Protein AF-A0A6S6SZM9-F1 (afdb_monomer)

Solvent-accessible surface area (backbone atoms only — not comparable to full-atom values): 8665 Å² total; per-residue (Å²): 131,86,77,85,75,59,86,50,61,79,78,36,69,66,61,44,48,53,53,51,51,52,52,50,52,48,52,51,49,53,53,49,55,51,50,54,46,36,71,72,32,39,88,46,74,65,43,34,49,33,46,45,65,21,31,84,91,75,73,40,69,48,56,51,69,68,58,52,52,50,52,52,49,55,51,51,51,54,50,52,53,57,49,51,55,52,48,57,53,39,60,70,67,67,51,87,58,50,64,60,53,50,53,55,43,51,50,24,53,52,46,29,56,53,31,56,62,44,40,77,83,42,96,37,58,70,56,29,54,48,26,53,52,50,35,51,52,52,50,53,50,52,52,51,53,48,52,47,46,65,74,71,57,90,123

Organism: NCBI:txid352960

Mean predicted aligned error: 6.5 Å

Structure (mmCIF, N/CA/C/O backbone):
data_AF-A0A6S6SZM9-F1
#
_entry.id   AF-A0A6S6SZM9-F1
#
loop_
_atom_site.group_PDB
_atom_site.id
_atom_site.type_symbol
_atom_site.label_atom_id
_atom_site.label_alt_id
_atom_site.label_comp_id
_atom_site.label_asym_id
_atom_site.label_entity_id
_atom_site.label_seq_id
_atom_site.pdbx_PDB_ins_code
_atom_site.Cartn_x
_atom_site.Cartn_y
_atom_site.Cartn_z
_atom_site.occupancy
_atom_site.B_iso_or_equiv
_atom_site.auth_seq_id
_atom_site.auth_comp_id
_atom_site.auth_asym_id
_atom_site.auth_atom_id
_atom_site.pdbx_PDB_model_num
ATOM 1 N N . MET A 1 1 ? -29.508 16.285 16.959 1.00 42.44 1 MET A N 1
ATOM 2 C CA . MET A 1 1 ? -28.736 15.111 16.493 1.00 42.44 1 MET A CA 1
ATOM 3 C C . MET A 1 1 ? -27.772 14.699 17.599 1.00 42.44 1 MET A C 1
ATOM 5 O O . MET A 1 1 ? -26.841 15.442 17.880 1.00 42.44 1 MET A O 1
ATOM 9 N N . LYS A 1 2 ? -28.025 13.582 18.299 1.00 42.50 2 LYS A N 1
ATOM 10 C CA . LYS A 1 2 ? -27.055 13.021 19.256 1.00 42.50 2 LYS A CA 1
ATOM 11 C C . LYS A 1 2 ? -25.887 12.488 18.431 1.00 42.50 2 LYS A C 1
ATOM 13 O O . LYS A 1 2 ? -25.995 11.422 17.836 1.00 42.50 2 LYS A O 1
ATOM 18 N N . PHE A 1 3 ? -24.809 13.261 18.334 1.00 46.84 3 PHE A N 1
ATOM 19 C CA . PHE A 1 3 ? -23.561 12.754 17.789 1.00 46.84 3 PHE A CA 1
ATOM 20 C C . PHE A 1 3 ? -23.162 11.533 18.620 1.00 46.84 3 PHE A C 1
ATOM 22 O O . PHE A 1 3 ? -22.982 11.626 19.834 1.00 46.84 3 PHE A O 1
ATOM 29 N N . PHE A 1 4 ? -23.085 10.381 17.959 1.00 48.12 4 PHE A N 1
ATOM 30 C CA . PHE A 1 4 ? -22.608 9.112 18.497 1.00 48.12 4 PHE A CA 1
ATOM 31 C C . PHE A 1 4 ? -21.099 9.191 18.785 1.00 48.12 4 PHE A C 1
ATOM 33 O O . PHE A 1 4 ? -20.301 8.450 18.220 1.00 48.12 4 PHE A O 1
ATOM 40 N N . ILE A 1 5 ? -20.679 10.105 19.659 1.00 55.88 5 ILE A N 1
ATOM 41 C CA . ILE A 1 5 ? -19.300 10.186 20.143 1.00 55.88 5 ILE A CA 1
ATOM 42 C C . ILE A 1 5 ? -19.201 9.242 21.343 1.00 55.88 5 ILE A C 1
ATOM 44 O O . ILE A 1 5 ? -18.974 9.646 22.480 1.00 55.88 5 ILE A O 1
ATOM 48 N N . SER A 1 6 ? -19.407 7.945 21.110 1.00 57.41 6 SER A N 1
ATOM 49 C CA . SER A 1 6 ? -18.782 6.966 21.990 1.00 57.41 6 SER A CA 1
ATOM 50 C C . SER A 1 6 ? -17.301 6.984 21.638 1.00 57.41 6 SER A C 1
ATOM 52 O O . SER A 1 6 ? -16.917 6.613 20.533 1.00 57.41 6 SER A O 1
ATOM 54 N N . ASN A 1 7 ? -16.463 7.449 22.564 1.00 63.81 7 ASN A N 1
ATOM 55 C CA . ASN A 1 7 ? -15.019 7.578 22.339 1.00 63.81 7 ASN A CA 1
ATOM 56 C C . ASN A 1 7 ? -14.350 6.232 21.970 1.00 63.81 7 ASN A C 1
ATOM 58 O O . ASN A 1 7 ? -13.261 6.212 21.400 1.00 63.81 7 ASN A O 1
ATOM 62 N N . ASP A 1 8 ? -15.023 5.118 22.285 1.00 73.50 8 ASP A N 1
ATOM 63 C CA . ASP A 1 8 ? -14.649 3.762 21.900 1.00 73.50 8 ASP A CA 1
ATOM 64 C C . ASP A 1 8 ? -15.472 3.285 20.692 1.00 73.50 8 ASP A C 1
ATOM 66 O O . ASP A 1 8 ? -16.689 3.097 20.780 1.00 73.50 8 ASP A O 1
ATOM 70 N N . ILE A 1 9 ? -14.779 3.057 19.574 1.00 79.19 9 ILE A N 1
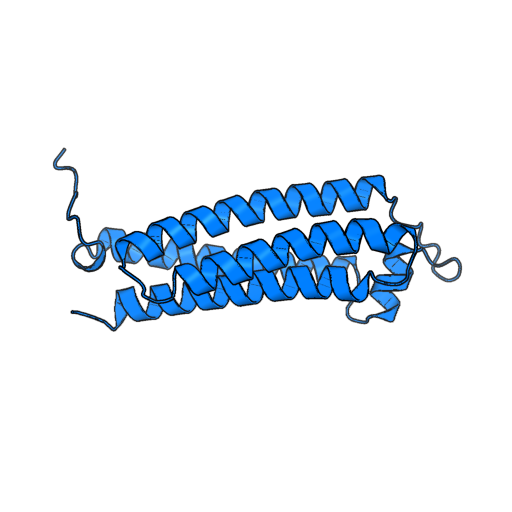ATOM 71 C CA . ILE A 1 9 ? -15.338 2.565 18.307 1.00 79.19 9 ILE A CA 1
ATOM 72 C C . ILE A 1 9 ? -16.011 1.196 18.492 1.00 79.19 9 ILE A C 1
ATOM 74 O O . ILE A 1 9 ? -16.973 0.870 17.802 1.00 79.19 9 ILE A O 1
ATOM 78 N N . ARG A 1 10 ? -15.544 0.399 19.459 1.00 78.31 10 ARG A N 1
ATOM 79 C CA . ARG A 1 10 ? -16.001 -0.981 19.676 1.00 78.31 10 ARG A CA 1
ATOM 80 C C . ARG A 1 10 ? -17.409 -1.079 20.257 1.00 78.31 10 ARG A C 1
ATOM 82 O O . ARG A 1 10 ? -17.997 -2.151 20.212 1.00 78.31 10 ARG A O 1
ATOM 89 N N . LYS A 1 11 ? -17.939 0.014 20.817 1.00 82.31 11 LYS A N 1
ATOM 90 C CA . LYS A 1 11 ? -19.266 0.046 21.455 1.00 82.31 11 LYS A CA 1
ATOM 91 C C . LYS A 1 11 ? -20.401 0.384 20.488 1.00 82.31 11 LYS A C 1
ATOM 93 O O . LYS A 1 11 ? -21.560 0.241 20.857 1.00 82.31 11 LYS A O 1
ATOM 98 N N . ASN A 1 12 ? -20.080 0.867 19.289 1.00 86.25 12 ASN A N 1
ATOM 99 C CA . ASN A 1 12 ? -21.064 1.272 18.296 1.00 86.25 12 ASN A CA 1
ATOM 100 C C . ASN A 1 12 ? -21.029 0.303 17.110 1.00 86.25 12 ASN A C 1
ATOM 102 O O . ASN A 1 12 ? -20.169 0.419 16.237 1.00 86.25 12 ASN A O 1
ATOM 106 N N . ASP A 1 13 ? -21.991 -0.620 17.062 1.00 85.62 13 ASP A N 1
ATOM 107 C CA . ASP A 1 13 ? -22.082 -1.636 16.007 1.00 85.62 13 ASP A CA 1
ATOM 108 C C . ASP A 1 13 ? -22.244 -1.034 14.603 1.00 85.62 13 ASP A C 1
ATOM 110 O O . ASP A 1 13 ? -21.734 -1.587 13.626 1.00 85.62 13 ASP A O 1
ATOM 114 N N . THR A 1 14 ? -22.877 0.139 14.488 1.00 88.00 14 THR A N 1
ATOM 115 C CA . THR A 1 14 ? -23.001 0.839 13.198 1.00 88.00 14 THR A CA 1
ATOM 116 C C . THR A 1 14 ? -21.632 1.318 12.725 1.00 88.00 14 THR A C 1
ATOM 118 O O . THR A 1 14 ? -21.217 1.010 11.610 1.00 88.00 14 THR A O 1
ATOM 121 N N . LEU A 1 15 ? -20.880 2.006 13.591 1.00 86.88 15 LEU A N 1
ATOM 122 C CA . LEU A 1 15 ? -19.534 2.489 13.266 1.00 86.88 15 LEU A CA 1
ATOM 123 C C . LEU A 1 15 ? -18.571 1.326 12.983 1.00 86.88 15 LEU A C 1
ATOM 125 O O . LEU A 1 15 ? -17.766 1.389 12.056 1.00 86.88 15 LEU A O 1
ATOM 129 N N . LYS A 1 16 ? -18.695 0.241 13.749 1.00 88.69 16 LYS A N 1
ATOM 130 C CA . LYS A 1 16 ? -17.950 -1.003 13.562 1.00 88.69 16 LYS A CA 1
ATOM 131 C C . LYS A 1 16 ? -18.184 -1.611 12.174 1.00 88.69 16 LYS A C 1
ATOM 133 O O . LYS A 1 16 ? -17.226 -1.997 11.501 1.00 88.69 16 LYS A O 1
ATOM 138 N N . THR A 1 17 ? -19.440 -1.661 11.737 1.00 89.94 17 THR A N 1
ATOM 139 C CA . THR A 1 17 ? -19.833 -2.173 10.417 1.00 89.94 17 THR A CA 1
ATOM 140 C C . THR A 1 17 ? -19.308 -1.277 9.300 1.00 89.94 17 THR A C 1
ATOM 142 O O . THR A 1 17 ? -18.696 -1.779 8.363 1.00 89.94 17 THR A O 1
ATOM 145 N N . VAL A 1 18 ? -19.448 0.047 9.436 1.00 92.38 18 VAL A N 1
ATOM 146 C CA . VAL A 1 18 ? -18.927 1.017 8.457 1.00 92.38 18 VAL A CA 1
ATOM 147 C C . VAL A 1 18 ? -17.412 0.886 8.297 1.00 92.38 18 VAL A C 1
ATOM 149 O O . VAL A 1 18 ? -16.923 0.812 7.174 1.00 92.38 18 VAL A O 1
ATOM 152 N N . ILE A 1 19 ? -16.663 0.790 9.401 1.00 92.44 19 ILE A N 1
ATOM 153 C CA . ILE A 1 19 ? -15.205 0.599 9.355 1.00 92.44 19 ILE A CA 1
ATOM 154 C C . ILE A 1 19 ? -14.848 -0.749 8.726 1.00 92.44 19 ILE A C 1
ATOM 156 O O . ILE A 1 19 ? -13.902 -0.827 7.951 1.00 92.44 19 ILE A O 1
ATOM 160 N N . THR A 1 20 ? -15.602 -1.808 9.026 1.00 92.81 20 THR A N 1
ATOM 161 C CA . THR A 1 20 ? -15.361 -3.133 8.438 1.00 92.81 20 THR A CA 1
ATOM 162 C C . THR A 1 20 ? -15.563 -3.120 6.927 1.00 92.81 20 THR A C 1
ATOM 164 O O . THR A 1 20 ? -14.698 -3.596 6.196 1.00 92.81 20 THR A O 1
ATOM 167 N N . LEU A 1 21 ? -16.658 -2.519 6.457 1.00 95.06 21 LEU A N 1
ATOM 168 C CA . LEU A 1 21 ? -16.935 -2.372 5.032 1.00 95.06 21 LEU A CA 1
ATOM 169 C C . LEU A 1 21 ? -15.868 -1.516 4.343 1.00 95.06 21 LEU A C 1
ATOM 171 O O . LEU A 1 21 ? -15.354 -1.903 3.300 1.00 95.06 21 LEU A O 1
ATOM 175 N N . PHE A 1 22 ? -15.486 -0.393 4.955 1.00 94.94 22 PHE A N 1
ATOM 176 C CA . PHE A 1 22 ? -14.410 0.460 4.454 1.00 94.94 22 PHE A CA 1
ATOM 177 C C . PHE A 1 22 ? -13.097 -0.317 4.285 1.00 94.94 22 PHE A C 1
ATOM 179 O O . PHE A 1 22 ? -12.480 -0.257 3.226 1.00 94.94 22 PHE A O 1
ATOM 186 N N . LEU A 1 23 ? -12.692 -1.087 5.299 1.00 95.25 23 LEU A N 1
ATOM 187 C CA . LEU A 1 23 ? -11.470 -1.889 5.250 1.00 95.25 23 LEU A CA 1
ATOM 188 C C . LEU A 1 23 ? -11.546 -2.999 4.197 1.00 95.25 23 LEU A C 1
ATOM 190 O O . LEU A 1 23 ? -10.550 -3.262 3.530 1.00 95.25 23 LEU A O 1
ATOM 194 N N . PHE A 1 24 ? -12.716 -3.612 4.010 1.00 95.62 24 PHE A N 1
ATOM 195 C CA . PHE A 1 24 ? -12.933 -4.592 2.948 1.00 95.62 24 PHE A CA 1
ATOM 196 C C . PHE A 1 24 ? -12.780 -3.965 1.555 1.00 95.62 24 PHE A C 1
ATOM 198 O O . PHE A 1 24 ? -12.031 -4.487 0.731 1.00 95.62 24 PHE A O 1
ATOM 205 N N . CYS A 1 25 ? -13.409 -2.809 1.315 1.00 95.75 25 CYS A N 1
ATOM 206 C CA . CYS A 1 25 ? -13.237 -2.058 0.070 1.00 95.75 25 CYS A CA 1
ATOM 207 C C . CYS A 1 25 ? -11.769 -1.687 -0.171 1.00 95.75 25 CYS A C 1
ATOM 209 O O . CYS A 1 25 ? -11.305 -1.722 -1.305 1.00 95.75 25 CYS A O 1
ATOM 211 N N . LEU A 1 26 ? -11.030 -1.364 0.891 1.00 94.19 26 LEU A N 1
ATOM 212 C CA . LEU A 1 26 ? -9.621 -1.000 0.801 1.00 94.19 26 LEU A CA 1
ATOM 213 C C . LEU A 1 26 ? -8.729 -2.188 0.421 1.00 94.19 26 LEU A C 1
ATOM 215 O O . LEU A 1 26 ? -7.847 -2.042 -0.417 1.00 94.19 26 LEU A O 1
ATOM 219 N N . VAL A 1 27 ? -8.985 -3.374 0.983 1.00 95.19 27 VAL A N 1
ATOM 220 C CA . VAL A 1 27 ? -8.302 -4.614 0.572 1.00 95.19 27 VAL A CA 1
ATOM 221 C C . VAL A 1 27 ? -8.606 -4.935 -0.887 1.00 95.19 27 VAL A C 1
ATOM 223 O O . VAL A 1 27 ? -7.695 -5.266 -1.640 1.00 95.19 27 VAL A O 1
ATOM 226 N N . PHE A 1 28 ? -9.869 -4.802 -1.298 1.00 95.12 28 PHE A N 1
ATOM 227 C CA . PHE A 1 28 ? -10.267 -5.037 -2.683 1.00 95.12 28 PHE A CA 1
ATOM 228 C C . PHE A 1 28 ? -9.589 -4.054 -3.645 1.00 95.12 28 PHE A C 1
ATOM 230 O O . PHE A 1 2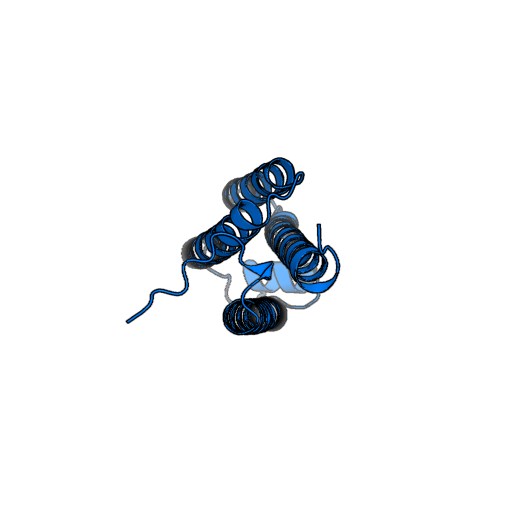8 ? -9.068 -4.470 -4.675 1.00 95.12 28 PHE A O 1
ATOM 237 N N . TYR A 1 29 ? -9.518 -2.773 -3.275 1.00 93.00 29 TYR A N 1
ATOM 238 C CA . TYR A 1 29 ? -8.796 -1.752 -4.031 1.00 93.00 29 TYR A CA 1
ATOM 239 C C . TYR A 1 29 ? -7.308 -2.091 -4.185 1.00 93.00 29 TYR A C 1
ATOM 241 O O . TYR A 1 29 ? -6.807 -2.074 -5.302 1.00 93.00 29 TYR A O 1
ATOM 249 N N . ILE A 1 30 ? -6.617 -2.456 -3.097 1.00 91.69 30 ILE A N 1
ATOM 250 C CA . ILE A 1 30 ? -5.196 -2.844 -3.152 1.00 91.69 30 ILE A CA 1
ATOM 251 C C . ILE A 1 30 ? -5.002 -4.081 -4.038 1.00 91.69 30 ILE A C 1
ATOM 253 O O . ILE A 1 30 ? -4.057 -4.135 -4.819 1.00 91.69 30 ILE A O 1
ATOM 257 N N . GLY A 1 31 ? -5.901 -5.065 -3.942 1.00 91.50 31 GLY A N 1
ATOM 258 C CA . GLY A 1 31 ? -5.858 -6.263 -4.779 1.00 91.50 31 GLY A CA 1
ATOM 259 C C . GLY A 1 31 ? -6.025 -5.952 -6.268 1.00 91.50 31 GLY A C 1
ATOM 260 O O . GLY A 1 31 ? -5.263 -6.464 -7.084 1.00 91.50 31 GLY A O 1
ATOM 261 N N . LEU A 1 32 ? -6.977 -5.083 -6.619 1.00 92.38 32 LEU A N 1
ATOM 262 C CA . LEU A 1 32 ? -7.181 -4.640 -7.999 1.00 92.38 32 LEU A CA 1
ATOM 263 C C . LEU A 1 32 ? -6.015 -3.798 -8.523 1.00 92.38 32 LEU A C 1
ATOM 265 O O . LEU A 1 32 ? -5.572 -4.029 -9.641 1.00 92.38 32 LEU A O 1
ATOM 269 N N . ASP A 1 33 ? -5.499 -2.858 -7.728 1.00 89.06 33 ASP A N 1
ATOM 270 C CA . ASP A 1 33 ? -4.338 -2.041 -8.105 1.00 89.06 33 ASP A CA 1
ATOM 271 C C . ASP A 1 33 ? -3.114 -2.924 -8.385 1.00 89.06 33 ASP A C 1
ATOM 273 O O . ASP A 1 33 ? -2.402 -2.726 -9.367 1.00 89.06 33 ASP A O 1
ATOM 277 N N . PHE A 1 34 ? -2.904 -3.954 -7.561 1.00 87.06 34 PHE A N 1
ATOM 278 C CA . PHE A 1 34 ? -1.837 -4.925 -7.775 1.00 87.06 34 PHE A CA 1
ATOM 279 C C . PHE A 1 34 ? -2.049 -5.758 -9.045 1.00 87.06 34 PHE A C 1
ATOM 281 O O . PHE A 1 34 ? -1.115 -5.926 -9.824 1.00 87.06 34 PHE A O 1
ATOM 288 N N . TYR A 1 35 ? -3.272 -6.239 -9.283 1.00 88.62 35 TYR A N 1
ATOM 289 C CA . TYR A 1 35 ? -3.609 -7.000 -10.487 1.00 88.62 35 TYR A CA 1
ATOM 290 C C . TYR A 1 35 ? -3.393 -6.187 -11.769 1.00 88.62 35 TYR A C 1
ATOM 292 O O . TYR A 1 35 ? -2.706 -6.654 -12.671 1.00 88.62 35 TYR A O 1
ATOM 300 N N . LEU A 1 36 ? -3.896 -4.949 -11.819 1.00 87.19 36 LEU A N 1
ATOM 301 C CA . LEU A 1 36 ? -3.735 -4.064 -12.977 1.00 87.19 36 LEU A CA 1
ATOM 302 C C . LEU A 1 36 ? -2.262 -3.757 -13.265 1.00 87.19 36 LEU A C 1
ATOM 304 O O . LEU A 1 36 ? -1.864 -3.650 -14.420 1.00 87.19 36 LEU A O 1
ATOM 308 N N . LYS A 1 37 ? -1.429 -3.641 -12.225 1.00 82.50 37 LYS A N 1
ATOM 309 C CA . LYS A 1 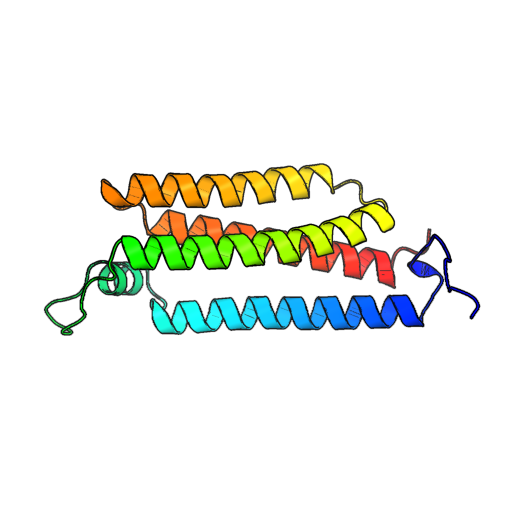37 ? 0.017 -3.459 -12.398 1.00 82.50 37 LYS A CA 1
ATOM 310 C C . LYS A 1 37 ? 0.705 -4.697 -12.942 1.00 82.50 37 LYS A C 1
ATOM 312 O O . LYS A 1 37 ? 1.587 -4.549 -13.774 1.00 82.50 37 LYS A O 1
ATOM 317 N N . LEU A 1 38 ? 0.324 -5.887 -12.487 1.00 83.25 38 LEU A N 1
ATOM 318 C CA . LEU A 1 38 ? 0.847 -7.131 -13.055 1.00 83.25 38 LEU A CA 1
ATOM 319 C C . LEU A 1 38 ? 0.430 -7.298 -14.516 1.00 83.25 38 LEU A C 1
ATOM 321 O O . LEU A 1 38 ? 1.217 -7.765 -15.324 1.00 83.25 38 LEU A O 1
ATOM 325 N N . GLU A 1 39 ? -0.784 -6.881 -14.867 1.00 84.12 39 GLU A N 1
ATOM 326 C CA . GLU A 1 39 ? -1.241 -6.892 -16.255 1.00 84.12 39 GLU A CA 1
ATOM 327 C C . GLU A 1 39 ? -0.481 -5.869 -17.116 1.00 84.12 39 GLU A C 1
ATOM 329 O O . GLU A 1 39 ? -0.147 -6.162 -18.258 1.00 84.12 39 GLU A O 1
ATOM 334 N N . TYR A 1 40 ? -0.157 -4.695 -16.563 1.00 80.38 40 TYR A N 1
ATOM 335 C CA . TYR A 1 40 ? 0.573 -3.645 -17.279 1.00 80.38 40 TYR A CA 1
ATOM 336 C C . TYR A 1 40 ? 2.073 -3.932 -17.427 1.00 80.38 40 TYR A C 1
ATOM 338 O O . TYR A 1 40 ? 2.644 -3.668 -18.478 1.00 80.38 40 TYR A O 1
ATOM 346 N N . PHE A 1 41 ? 2.722 -4.429 -16.372 1.00 77.69 41 PHE A N 1
ATOM 347 C CA . PHE A 1 41 ? 4.173 -4.636 -16.327 1.00 77.69 41 PHE A CA 1
ATOM 348 C C . PHE A 1 41 ? 4.609 -6.079 -16.605 1.00 77.69 41 PHE A C 1
ATOM 350 O O . PHE A 1 41 ? 5.797 -6.324 -16.781 1.00 77.69 41 PHE A O 1
ATOM 357 N N . GLY A 1 42 ? 3.679 -7.031 -16.613 1.00 78.38 42 GLY A N 1
ATOM 358 C CA . GLY A 1 42 ? 3.974 -8.455 -16.708 1.00 78.38 42 GLY A CA 1
ATOM 359 C C . GLY A 1 42 ? 4.159 -9.144 -15.353 1.00 78.38 42 GLY A C 1
ATOM 360 O O . GLY A 1 42 ? 4.279 -8.523 -14.291 1.00 78.38 42 GLY A O 1
ATOM 361 N N . PHE A 1 43 ? 4.151 -10.475 -15.395 1.00 77.62 43 PHE A N 1
ATOM 362 C CA . PHE A 1 43 ? 4.261 -11.342 -14.218 1.00 77.62 43 PHE A CA 1
ATOM 363 C C . PHE A 1 43 ? 5.708 -11.733 -13.909 1.00 77.62 43 PHE A C 1
ATOM 365 O O . PHE A 1 43 ? 6.009 -12.103 -12.769 1.00 77.62 43 PHE A O 1
ATOM 372 N N . SER A 1 44 ? 6.594 -11.681 -14.906 1.00 80.75 44 SER A N 1
ATOM 373 C CA . SER A 1 44 ? 8.008 -12.017 -14.746 1.00 80.75 44 SER A CA 1
ATOM 374 C C . SER A 1 44 ? 8.881 -10.772 -14.565 1.00 80.75 44 SER A C 1
ATOM 376 O O . SER A 1 44 ? 8.529 -9.660 -14.957 1.00 80.75 44 SER A O 1
ATOM 378 N N . ILE A 1 45 ? 10.047 -10.960 -13.941 1.00 76.81 45 ILE A N 1
ATOM 379 C CA . ILE A 1 45 ? 11.046 -9.890 -13.797 1.00 76.81 45 ILE A CA 1
ATOM 380 C C . ILE A 1 45 ? 11.523 -9.418 -15.175 1.00 76.81 45 ILE A C 1
ATOM 382 O O . ILE A 1 45 ? 11.744 -8.225 -15.368 1.00 76.81 45 ILE A O 1
ATOM 386 N N . ASP A 1 46 ? 11.644 -10.344 -16.123 1.00 79.56 46 ASP A N 1
ATOM 387 C CA . ASP A 1 46 ? 12.094 -10.046 -17.478 1.00 79.56 46 ASP A CA 1
ATOM 388 C C . ASP A 1 46 ? 11.041 -9.222 -18.235 1.00 79.56 46 ASP A C 1
ATOM 390 O O . ASP A 1 46 ? 11.378 -8.195 -18.814 1.00 79.56 46 ASP A O 1
ATOM 394 N N . GLU A 1 47 ? 9.752 -9.572 -18.128 1.00 78.75 47 GLU A N 1
ATOM 395 C CA . GLU A 1 47 ? 8.652 -8.774 -18.698 1.00 78.75 47 GLU A CA 1
ATOM 396 C C . GLU A 1 47 ? 8.589 -7.361 -18.104 1.00 78.75 47 GLU A C 1
ATOM 398 O O . GLU A 1 47 ? 8.398 -6.392 -18.841 1.00 78.75 47 GLU A O 1
ATOM 403 N N . LEU A 1 48 ? 8.815 -7.220 -16.793 1.00 77.69 48 LEU A N 1
ATOM 404 C CA . LEU A 1 48 ? 8.880 -5.917 -16.125 1.00 77.69 48 LEU A CA 1
ATOM 405 C C . LEU A 1 48 ? 10.010 -5.059 -16.704 1.00 77.69 48 LEU A C 1
ATOM 407 O O . LEU A 1 48 ? 9.816 -3.872 -16.973 1.00 77.69 48 LEU A O 1
ATOM 411 N N . ILE A 1 49 ? 11.196 -5.646 -16.879 1.00 78.50 49 ILE A N 1
ATOM 412 C CA . ILE A 1 49 ? 12.358 -4.940 -17.425 1.00 78.50 49 ILE A CA 1
ATOM 413 C C . ILE A 1 49 ? 12.103 -4.558 -18.885 1.00 78.50 49 ILE A C 1
ATOM 415 O O . ILE A 1 49 ? 12.350 -3.405 -19.239 1.00 78.50 49 ILE A O 1
ATOM 419 N N . ASN A 1 50 ? 11.560 -5.472 -19.691 1.00 81.25 50 ASN A N 1
ATOM 420 C CA . ASN A 1 50 ? 11.259 -5.243 -21.104 1.00 81.25 50 ASN A CA 1
ATOM 421 C C . ASN A 1 50 ? 10.160 -4.191 -21.287 1.00 81.25 50 ASN A C 1
ATOM 423 O O . ASN A 1 50 ? 10.272 -3.327 -22.146 1.00 81.25 50 ASN A O 1
ATOM 427 N N . THR A 1 51 ? 9.141 -4.174 -20.428 1.00 79.38 51 THR A N 1
ATOM 428 C CA . THR A 1 51 ? 8.102 -3.134 -20.464 1.00 79.38 51 THR A CA 1
ATOM 429 C C . THR A 1 51 ? 8.685 -1.761 -20.130 1.00 79.38 51 THR A C 1
ATOM 431 O O . THR A 1 51 ? 8.361 -0.766 -20.766 1.00 79.38 51 THR A O 1
ATOM 434 N N . ILE A 1 52 ? 9.569 -1.681 -19.132 1.00 76.25 52 ILE A N 1
ATOM 435 C CA . ILE A 1 52 ? 10.144 -0.406 -18.687 1.00 76.25 52 ILE A CA 1
ATOM 436 C C . ILE A 1 52 ? 11.188 0.124 -19.678 1.00 76.25 52 ILE A C 1
ATOM 438 O O . ILE A 1 52 ? 11.232 1.327 -19.935 1.00 76.25 52 ILE A O 1
ATOM 442 N N . ARG A 1 53 ? 12.040 -0.751 -20.220 1.00 76.94 53 ARG A N 1
ATOM 443 C CA . ARG A 1 53 ? 13.126 -0.390 -21.149 1.00 76.94 53 ARG A CA 1
ATOM 444 C C . ARG A 1 53 ? 12.716 -0.382 -22.611 1.00 76.94 53 ARG A C 1
ATOM 446 O O . ARG A 1 53 ? 13.492 0.093 -23.437 1.00 76.94 53 ARG A O 1
ATOM 453 N N . GLY A 1 54 ? 11.520 -0.866 -22.901 1.00 76.62 54 GLY A N 1
ATOM 454 C CA . GLY A 1 54 ? 11.127 -1.198 -24.250 1.00 76.62 54 GLY A CA 1
ATOM 455 C C . GLY A 1 54 ? 11.793 -2.488 -24.715 1.00 76.62 54 GLY A C 1
ATOM 456 O O . GLY A 1 54 ? 12.791 -2.955 -24.158 1.00 76.62 54 GLY A O 1
ATOM 457 N N . ASP A 1 55 ? 11.213 -3.057 -25.757 1.00 78.25 55 ASP A N 1
ATOM 458 C CA . ASP A 1 55 ? 11.720 -4.252 -26.408 1.00 78.25 55 ASP A CA 1
ATOM 459 C C . ASP A 1 55 ? 11.519 -4.095 -27.912 1.00 78.25 55 ASP A C 1
ATOM 461 O O . ASP A 1 55 ? 10.388 -4.001 -28.399 1.00 78.25 55 ASP A O 1
ATOM 465 N N . GLU A 1 56 ? 12.631 -4.035 -28.644 1.00 72.75 56 GLU A N 1
ATOM 466 C CA . GLU A 1 56 ? 12.623 -3.892 -30.098 1.00 72.75 56 GLU A CA 1
ATOM 467 C C . GLU A 1 56 ? 12.000 -5.117 -30.782 1.00 72.75 56 GLU A C 1
ATOM 469 O O . GLU A 1 56 ? 11.419 -4.981 -31.857 1.00 72.75 56 GLU A O 1
ATOM 474 N N . GLU A 1 57 ? 12.066 -6.299 -30.156 1.00 76.94 57 GLU A N 1
ATOM 475 C CA . GLU A 1 57 ? 11.506 -7.537 -30.705 1.00 76.94 57 GLU A CA 1
ATOM 476 C C . GLU A 1 57 ? 9.970 -7.546 -30.636 1.00 76.94 57 GLU A C 1
ATOM 478 O O . GLU A 1 57 ? 9.305 -8.074 -31.530 1.00 76.94 57 GLU A O 1
ATOM 483 N N . TYR A 1 58 ? 9.399 -6.888 -29.622 1.00 75.56 58 TYR A N 1
ATOM 484 C CA . TYR A 1 58 ? 7.949 -6.781 -29.418 1.00 75.56 58 TYR A CA 1
ATOM 485 C C . TYR A 1 58 ? 7.374 -5.399 -29.762 1.00 75.56 58 TYR A C 1
ATOM 487 O O . TYR A 1 58 ? 6.186 -5.169 -29.535 1.00 75.56 58 TYR A O 1
ATOM 495 N N . PHE A 1 59 ? 8.180 -4.494 -30.332 1.00 76.81 59 PHE A N 1
ATOM 496 C CA . PHE A 1 59 ? 7.801 -3.105 -30.632 1.00 76.81 59 PHE A CA 1
ATOM 497 C C . PHE A 1 59 ? 7.232 -2.358 -29.414 1.00 76.81 59 PHE A C 1
ATOM 499 O O . PHE A 1 59 ? 6.284 -1.579 -29.530 1.00 76.81 59 PHE A O 1
ATOM 506 N N . LEU A 1 60 ? 7.791 -2.625 -28.234 1.00 76.94 60 LEU A N 1
ATOM 507 C CA . LEU A 1 60 ? 7.410 -1.950 -27.000 1.00 76.94 60 LEU A CA 1
ATOM 508 C C . LEU A 1 60 ? 8.283 -0.713 -26.826 1.00 76.94 60 LEU A C 1
ATOM 510 O O . LEU A 1 60 ? 9.504 -0.821 -26.721 1.00 76.94 60 LEU A O 1
ATOM 514 N N . ASP A 1 61 ? 7.653 0.457 -26.775 1.00 78.25 61 ASP A N 1
ATOM 515 C CA . ASP A 1 61 ? 8.356 1.698 -26.472 1.00 78.25 61 ASP A CA 1
ATOM 516 C C . ASP A 1 61 ? 8.749 1.743 -24.983 1.00 78.25 61 ASP A C 1
ATOM 518 O O . ASP A 1 61 ? 7.941 1.377 -24.123 1.00 78.25 61 ASP A O 1
ATOM 522 N N . PRO A 1 62 ? 9.960 2.226 -24.643 1.00 82.12 62 PRO A N 1
ATOM 523 C CA . PRO A 1 62 ? 10.354 2.429 -23.256 1.00 82.12 62 PRO A CA 1
ATOM 524 C C . PRO A 1 62 ? 9.410 3.389 -22.543 1.00 82.12 62 PRO A C 1
ATOM 526 O O . PRO A 1 62 ? 9.102 4.476 -23.043 1.00 82.12 62 PRO A O 1
ATOM 529 N N . VAL A 1 63 ? 9.042 3.046 -21.309 1.00 82.50 63 VAL A N 1
ATOM 530 C CA . VAL A 1 63 ? 8.328 3.983 -20.441 1.00 82.50 63 VAL A CA 1
ATOM 531 C C . VAL A 1 63 ? 9.265 5.140 -20.113 1.00 82.50 63 VAL A C 1
ATOM 533 O O . VAL A 1 63 ? 10.379 4.948 -19.616 1.00 82.50 63 VAL A O 1
ATOM 536 N N . SER A 1 64 ? 8.817 6.370 -20.368 1.00 85.31 64 SER A N 1
ATOM 537 C CA . SER A 1 64 ? 9.652 7.529 -20.085 1.00 85.31 64 SER A CA 1
ATOM 538 C C . SER A 1 64 ? 9.885 7.668 -18.576 1.00 85.31 64 SER A C 1
ATOM 540 O O . SER A 1 64 ? 9.007 7.403 -17.750 1.00 85.31 64 SER A O 1
ATOM 542 N N . PHE A 1 65 ? 11.073 8.142 -18.185 1.00 81.81 65 PHE A N 1
ATOM 543 C CA . PHE A 1 65 ? 11.370 8.393 -16.771 1.00 81.81 65 PHE A CA 1
ATOM 544 C C . PHE A 1 65 ? 10.364 9.365 -16.135 1.00 81.81 65 PHE A C 1
ATOM 546 O O . PHE A 1 65 ? 10.009 9.218 -14.969 1.00 81.81 65 PHE A O 1
ATOM 553 N N . LYS A 1 66 ? 9.868 10.335 -16.912 1.00 86.19 66 LYS A N 1
ATOM 554 C CA . LYS A 1 66 ? 8.835 11.269 -16.463 1.00 86.19 66 LYS A CA 1
ATOM 555 C C . LYS A 1 66 ? 7.546 10.530 -16.091 1.00 86.19 66 LYS A C 1
ATOM 557 O O . LYS A 1 66 ? 7.018 10.781 -15.011 1.00 86.19 66 LYS A O 1
ATOM 562 N N . ASP A 1 67 ? 7.088 9.613 -16.939 1.00 86.19 67 ASP A N 1
ATOM 563 C CA . ASP A 1 67 ? 5.856 8.854 -16.702 1.00 86.19 67 ASP A CA 1
ATOM 564 C C . ASP A 1 67 ? 6.004 7.927 -15.487 1.00 86.19 67 ASP A C 1
ATOM 566 O O . ASP A 1 67 ? 5.092 7.820 -14.669 1.00 86.19 67 ASP A O 1
ATOM 570 N N . LEU A 1 68 ? 7.187 7.327 -15.294 1.00 82.81 68 LEU A N 1
ATOM 571 C CA . LEU A 1 68 ? 7.498 6.541 -14.094 1.00 82.81 68 LEU A CA 1
ATOM 572 C C . LEU A 1 68 ? 7.441 7.383 -12.816 1.00 82.81 68 LEU A C 1
ATOM 574 O O . LEU A 1 68 ? 6.841 6.963 -11.824 1.00 82.81 68 LEU A O 1
ATOM 578 N N . VAL A 1 69 ? 8.057 8.568 -12.826 1.00 86.44 69 VAL A N 1
ATOM 579 C CA . VAL A 1 69 ? 8.036 9.491 -11.682 1.00 86.44 69 VAL A CA 1
ATOM 580 C C . VAL A 1 69 ? 6.608 9.927 -11.373 1.00 86.44 69 VAL A C 1
ATOM 582 O O . VAL A 1 69 ? 6.211 9.918 -10.208 1.00 86.44 69 VAL A O 1
ATOM 585 N N . GLU A 1 70 ? 5.828 10.271 -12.397 1.00 88.62 70 GLU A N 1
ATOM 586 C CA . GLU A 1 70 ? 4.426 10.656 -12.248 1.00 88.62 70 GLU A CA 1
ATOM 587 C C . GLU A 1 70 ? 3.593 9.512 -11.657 1.00 88.62 70 GLU A C 1
ATOM 589 O O . GLU A 1 70 ? 2.908 9.710 -10.650 1.00 88.62 70 GLU A O 1
ATOM 594 N N . MET A 1 71 ? 3.731 8.295 -12.190 1.00 85.81 71 MET A N 1
ATOM 595 C CA . MET A 1 71 ? 3.045 7.109 -11.678 1.00 85.81 71 MET A CA 1
ATOM 596 C C . MET A 1 71 ? 3.385 6.850 -10.205 1.00 85.81 71 MET A C 1
ATOM 598 O O . MET A 1 71 ? 2.491 6.684 -9.373 1.00 85.81 71 MET A O 1
ATOM 602 N N . ILE A 1 72 ? 4.673 6.848 -9.849 1.00 86.25 72 ILE A N 1
ATOM 603 C CA . ILE A 1 72 ? 5.125 6.590 -8.474 1.00 86.25 72 ILE A CA 1
ATOM 604 C C . ILE A 1 72 ? 4.667 7.699 -7.529 1.00 86.25 72 ILE A C 1
ATOM 606 O O . ILE A 1 72 ? 4.300 7.410 -6.386 1.00 86.25 72 ILE A O 1
ATOM 610 N N . HIS A 1 73 ? 4.656 8.951 -7.985 1.00 89.12 73 HIS A N 1
ATOM 611 C CA . HIS A 1 73 ? 4.171 10.076 -7.198 1.00 89.12 73 HIS A CA 1
ATOM 612 C C . HIS A 1 73 ? 2.671 9.955 -6.905 1.00 89.12 73 HIS A C 1
ATOM 614 O O . HIS A 1 73 ? 2.270 10.036 -5.741 1.00 89.12 73 HIS A O 1
ATOM 620 N N . ILE A 1 74 ? 1.857 9.681 -7.931 1.00 89.62 74 ILE A N 1
ATOM 621 C CA . ILE A 1 74 ? 0.410 9.463 -7.796 1.00 89.62 74 ILE A CA 1
ATOM 622 C C . ILE A 1 74 ? 0.138 8.292 -6.844 1.00 89.62 74 ILE A C 1
ATOM 624 O O . ILE A 1 74 ? -0.638 8.429 -5.895 1.00 89.62 74 ILE A O 1
ATOM 628 N N . HIS A 1 75 ? 0.826 7.161 -7.023 1.00 87.06 75 HIS A N 1
ATOM 629 C CA . HIS A 1 75 ? 0.682 6.010 -6.129 1.00 87.06 75 HIS A CA 1
ATOM 630 C C . HIS A 1 75 ? 1.086 6.320 -4.697 1.00 87.06 75 HIS A C 1
ATOM 632 O O . HIS A 1 75 ? 0.368 5.954 -3.770 1.00 87.06 75 HIS A O 1
ATOM 638 N N . SER A 1 76 ? 2.206 7.011 -4.501 1.00 87.94 76 SER A N 1
ATOM 639 C CA . SER A 1 76 ? 2.675 7.404 -3.171 1.00 87.94 76 SER A CA 1
ATOM 640 C C . SER A 1 76 ? 1.688 8.341 -2.477 1.00 87.94 76 SER A C 1
ATOM 642 O O . SER A 1 76 ? 1.501 8.263 -1.263 1.00 87.94 76 SER A O 1
ATOM 644 N N . PHE A 1 77 ? 1.025 9.213 -3.235 1.00 91.12 77 PHE A N 1
ATOM 645 C CA . PHE A 1 77 ? 0.001 10.100 -2.704 1.00 91.12 77 PHE A CA 1
ATOM 646 C C . PHE A 1 77 ? -1.215 9.315 -2.195 1.00 91.12 77 PHE A C 1
ATOM 648 O O . PHE A 1 77 ? -1.609 9.477 -1.037 1.00 91.12 77 PHE A O 1
ATOM 655 N N . PHE A 1 78 ? -1.763 8.400 -3.003 1.00 90.31 78 PHE A N 1
ATOM 656 C CA . PHE A 1 78 ? -2.853 7.527 -2.555 1.00 90.31 78 PHE A CA 1
ATOM 657 C C . PHE A 1 78 ? -2.430 6.641 -1.379 1.00 90.31 78 PHE A C 1
ATOM 659 O O . PHE A 1 78 ? -3.184 6.515 -0.411 1.00 90.31 78 PHE A O 1
ATOM 666 N N . ALA A 1 79 ? -1.197 6.129 -1.409 1.00 90.25 79 ALA A N 1
ATOM 667 C CA . ALA A 1 79 ? -0.570 5.392 -0.319 1.00 90.25 79 ALA A CA 1
ATOM 668 C C . ALA A 1 79 ? -0.600 6.125 1.013 1.00 90.25 79 ALA A C 1
ATOM 670 O O . ALA A 1 79 ? -1.005 5.555 2.029 1.00 90.25 79 ALA A O 1
ATOM 671 N N . LEU A 1 80 ? -0.245 7.406 1.010 1.00 92.31 80 LEU A N 1
ATOM 672 C CA . LEU A 1 80 ? -0.296 8.235 2.206 1.00 92.31 80 LEU A CA 1
ATOM 673 C C . LEU A 1 80 ? -1.728 8.443 2.710 1.00 92.31 80 LEU A C 1
ATOM 675 O O . LEU A 1 80 ? -1.944 8.426 3.923 1.00 92.31 80 LEU A O 1
ATOM 679 N N . ILE A 1 81 ? -2.707 8.589 1.811 1.00 92.81 81 ILE A N 1
ATOM 680 C CA . ILE A 1 81 ? -4.117 8.759 2.189 1.00 92.81 81 ILE A CA 1
ATOM 681 C C . ILE A 1 81 ? -4.620 7.529 2.944 1.00 92.81 81 ILE A C 1
ATOM 683 O O . ILE A 1 81 ? -5.102 7.657 4.075 1.00 92.81 81 ILE A O 1
ATOM 687 N N . TYR A 1 82 ? -4.502 6.331 2.363 1.00 91.94 82 TYR A N 1
ATOM 688 C CA . TYR A 1 82 ? -5.010 5.139 3.039 1.00 91.94 82 TYR A CA 1
ATOM 689 C C . TYR A 1 82 ? -4.181 4.765 4.270 1.00 91.94 82 TYR A C 1
ATOM 691 O O . TYR A 1 82 ? -4.743 4.322 5.275 1.00 91.94 82 TYR A O 1
ATOM 699 N N . PHE A 1 83 ? -2.871 5.017 4.255 1.00 94.12 83 PHE A N 1
ATOM 700 C CA . PHE A 1 83 ? -2.022 4.878 5.434 1.00 94.12 83 PHE A CA 1
ATOM 701 C C . PHE A 1 83 ? -2.500 5.768 6.587 1.00 94.12 83 PHE A C 1
ATOM 703 O O . PHE A 1 83 ? -2.664 5.276 7.704 1.00 94.12 83 PHE A O 1
ATOM 710 N N . ALA A 1 84 ? -2.805 7.044 6.325 1.00 93.94 84 ALA A N 1
ATOM 711 C CA . ALA A 1 84 ? -3.322 7.971 7.331 1.00 93.94 84 ALA A CA 1
ATOM 712 C C . ALA A 1 84 ? -4.685 7.524 7.889 1.00 93.94 84 ALA A C 1
ATOM 714 O O . ALA A 1 84 ? -4.909 7.589 9.101 1.00 93.94 84 ALA A O 1
ATOM 715 N N . MET A 1 85 ? -5.576 7.014 7.031 1.00 93.50 85 MET A N 1
ATOM 716 C CA . MET A 1 85 ? -6.871 6.466 7.451 1.00 93.50 85 MET A CA 1
ATOM 717 C C . MET A 1 85 ? -6.701 5.258 8.384 1.00 93.50 85 MET A C 1
ATOM 719 O O . MET A 1 85 ? -7.300 5.218 9.463 1.00 93.50 85 MET A O 1
ATOM 723 N N . ILE A 1 86 ? -5.844 4.301 8.013 1.00 93.81 86 ILE A N 1
ATOM 724 C CA . ILE A 1 86 ? -5.535 3.119 8.831 1.00 93.81 86 ILE A CA 1
ATOM 725 C C . ILE A 1 86 ? -4.920 3.536 10.167 1.00 93.81 86 ILE A C 1
ATOM 727 O O . ILE A 1 86 ? -5.360 3.066 11.218 1.00 93.81 86 ILE A O 1
ATOM 731 N N . LEU A 1 87 ? -3.966 4.468 10.156 1.00 93.69 87 LEU A N 1
ATOM 732 C CA . LEU A 1 87 ? -3.358 5.015 11.368 1.00 93.69 87 LEU A CA 1
ATOM 733 C C . LEU A 1 87 ? -4.378 5.655 12.300 1.00 93.69 87 LEU A C 1
ATOM 735 O O . LEU A 1 87 ? -4.360 5.378 13.500 1.00 93.69 87 LEU A O 1
ATOM 739 N N . GLY A 1 88 ? -5.299 6.456 11.762 1.00 91.38 88 GLY A N 1
ATOM 740 C CA . GLY A 1 88 ? -6.383 7.057 12.537 1.00 91.38 88 GLY A CA 1
ATOM 741 C C . GLY A 1 88 ? -7.214 6.005 13.278 1.00 91.38 88 GLY A C 1
ATOM 742 O O . GLY A 1 88 ? -7.502 6.158 14.470 1.00 91.38 88 GLY A O 1
ATOM 743 N N . ILE A 1 89 ? -7.532 4.892 12.610 1.00 91.31 89 ILE A N 1
ATOM 744 C CA . ILE A 1 89 ? -8.258 3.770 13.220 1.00 91.31 89 ILE A CA 1
ATOM 745 C C . ILE A 1 89 ? -7.380 3.047 14.256 1.00 91.31 89 ILE A C 1
ATOM 747 O O . ILE A 1 89 ? -7.837 2.766 15.367 1.00 91.31 89 ILE A O 1
ATOM 751 N N . MET A 1 90 ? -6.106 2.784 13.949 1.00 91.12 90 MET A N 1
ATOM 752 C CA . MET A 1 90 ? -5.185 2.111 14.871 1.00 91.12 90 MET A CA 1
ATOM 753 C C . MET A 1 90 ? -4.952 2.909 16.160 1.00 91.12 90 MET A C 1
ATOM 755 O O . MET A 1 90 ? -4.930 2.308 17.239 1.00 91.12 90 MET A O 1
ATOM 759 N N . PHE A 1 91 ? -4.824 4.239 16.077 1.00 89.94 91 PHE A N 1
ATOM 760 C CA . PHE A 1 91 ? -4.710 5.119 17.245 1.00 89.94 91 PHE A CA 1
ATOM 761 C C . PHE A 1 91 ? -5.935 5.013 18.149 1.00 89.94 91 PHE A C 1
ATOM 763 O O . PHE A 1 91 ? -5.800 4.852 19.364 1.00 89.94 91 PHE A O 1
ATOM 770 N N . ARG A 1 92 ? -7.136 5.027 17.563 1.00 87.44 92 ARG A N 1
ATOM 771 C CA . ARG A 1 92 ? -8.391 4.864 18.310 1.00 87.44 92 ARG A CA 1
ATOM 772 C C . ARG A 1 92 ? -8.496 3.494 18.980 1.00 87.44 92 ARG A C 1
ATOM 774 O O . ARG A 1 92 ? -9.004 3.402 20.093 1.00 87.44 92 ARG A O 1
ATOM 781 N N . LEU A 1 93 ? -7.961 2.449 18.348 1.00 87.06 93 LEU A N 1
ATOM 782 C CA . LEU A 1 93 ? -7.910 1.088 18.892 1.00 87.06 93 LEU A CA 1
ATOM 783 C C . LEU A 1 93 ? -6.718 0.829 19.832 1.00 87.06 93 LEU A C 1
ATOM 785 O O . LEU A 1 93 ? -6.554 -0.303 20.302 1.00 87.06 93 LEU A O 1
ATOM 789 N N . LYS A 1 94 ? -5.880 1.840 20.114 1.00 85.38 94 LYS A N 1
ATOM 790 C CA . LYS A 1 94 ? -4.714 1.768 21.017 1.00 85.38 94 LYS A CA 1
ATOM 791 C C . LYS A 1 94 ? -3.809 0.562 20.726 1.00 85.38 94 LYS A C 1
ATOM 793 O O . LYS A 1 94 ? -3.560 -0.297 21.576 1.00 85.38 94 LYS A O 1
ATOM 798 N N . THR A 1 95 ? -3.380 0.411 19.478 1.00 83.38 95 THR A N 1
ATOM 799 C CA . THR A 1 95 ? -2.509 -0.702 19.057 1.00 83.38 95 THR A CA 1
ATOM 800 C C . THR A 1 95 ? -1.054 -0.481 19.459 1.00 83.38 95 THR A C 1
ATOM 802 O O . THR A 1 95 ? -0.482 0.564 19.192 1.00 83.38 95 THR A O 1
ATOM 805 N N . ARG A 1 96 ? -0.432 -1.476 20.112 1.00 84.69 96 ARG A N 1
ATOM 806 C CA . ARG A 1 96 ? 0.973 -1.387 20.564 1.00 84.69 96 ARG A CA 1
ATOM 807 C C . ARG A 1 96 ? 1.966 -1.347 19.397 1.00 84.69 96 ARG A C 1
ATOM 809 O O . ARG A 1 96 ? 3.039 -0.779 19.524 1.00 84.69 96 ARG A O 1
ATOM 816 N N . LEU A 1 97 ? 1.576 -1.908 18.253 1.00 87.69 97 LEU A N 1
ATOM 817 C CA . LEU A 1 97 ? 2.389 -2.001 17.038 1.00 87.69 97 LEU A CA 1
ATOM 818 C C . LEU A 1 97 ? 2.266 -0.777 16.112 1.00 87.69 97 LEU A C 1
ATOM 820 O O . LEU A 1 97 ? 2.734 -0.833 14.981 1.00 87.69 97 LEU A O 1
ATOM 824 N N . ILE A 1 98 ? 1.656 0.328 16.566 1.00 89.94 98 ILE A N 1
ATOM 825 C CA . ILE A 1 98 ? 1.520 1.551 15.751 1.00 89.94 98 ILE A CA 1
ATOM 826 C C . ILE A 1 98 ? 2.890 2.090 15.335 1.00 89.94 98 ILE A C 1
ATOM 828 O O . ILE A 1 98 ? 3.076 2.417 14.170 1.00 89.94 98 ILE A O 1
ATOM 832 N N . LEU A 1 99 ? 3.859 2.146 16.256 1.00 90.81 99 LEU A N 1
ATOM 833 C CA . LEU A 1 99 ? 5.188 2.677 15.942 1.00 90.81 99 LEU A CA 1
ATOM 834 C C . LEU A 1 99 ? 5.903 1.822 14.889 1.00 90.81 99 LEU A C 1
ATOM 836 O O . LEU A 1 99 ? 6.425 2.365 13.924 1.00 90.81 99 LEU A O 1
ATOM 840 N N . PHE A 1 100 ? 5.873 0.495 15.045 1.00 90.69 100 PHE A N 1
ATOM 841 C CA . PHE A 1 100 ? 6.421 -0.433 14.054 1.00 90.69 100 PHE A CA 1
ATOM 842 C C . PHE A 1 100 ? 5.776 -0.216 12.681 1.00 90.69 100 PHE A C 1
ATOM 844 O O . PHE A 1 100 ? 6.476 -0.051 11.689 1.00 90.69 100 PHE A O 1
ATOM 851 N N . PHE A 1 101 ? 4.444 -0.130 12.639 1.00 92.06 101 PHE A N 1
ATOM 852 C CA . PHE A 1 101 ? 3.699 0.113 11.409 1.00 92.06 101 PHE A CA 1
ATOM 853 C C . PHE A 1 101 ? 4.089 1.437 10.740 1.00 92.06 101 PHE A C 1
ATOM 855 O O . PHE A 1 101 ? 4.301 1.461 9.530 1.00 92.06 101 PHE A O 1
ATOM 862 N N . ILE A 1 102 ? 4.239 2.517 11.518 1.00 92.75 102 ILE A N 1
ATOM 863 C CA . ILE A 1 102 ? 4.694 3.815 11.006 1.00 92.75 102 ILE A CA 1
ATOM 864 C C . ILE A 1 102 ? 6.091 3.692 10.405 1.00 92.75 102 ILE A C 1
ATOM 866 O O . ILE A 1 102 ? 6.293 4.062 9.253 1.00 92.75 102 ILE A O 1
ATOM 870 N N . VAL A 1 103 ? 7.043 3.170 11.179 1.00 93.62 103 VAL A N 1
ATOM 871 C CA . VAL A 1 103 ? 8.455 3.113 10.787 1.00 93.62 103 VAL A CA 1
ATOM 872 C C . VAL A 1 103 ? 8.631 2.285 9.520 1.00 93.62 103 VAL A C 1
ATOM 874 O O . VAL A 1 103 ? 9.249 2.761 8.573 1.00 93.62 103 VAL A O 1
ATOM 877 N N . VAL A 1 104 ? 8.044 1.086 9.459 1.00 92.06 104 VAL A N 1
ATOM 878 C CA . VAL A 1 104 ? 8.177 0.214 8.284 1.00 92.06 104 VAL A CA 1
ATOM 879 C C . VAL A 1 104 ? 7.502 0.835 7.059 1.00 92.06 104 VAL A C 1
ATOM 881 O O . VAL A 1 104 ? 8.091 0.830 5.984 1.00 92.06 104 VAL A O 1
ATOM 884 N N . SER A 1 105 ? 6.315 1.429 7.209 1.00 91.56 105 SER A N 1
ATOM 885 C CA . SER A 1 105 ? 5.598 2.051 6.085 1.00 91.56 105 SER A CA 1
ATOM 886 C C . SER A 1 105 ? 6.346 3.259 5.517 1.00 91.56 105 SER A C 1
ATOM 888 O O . SER A 1 105 ? 6.500 3.378 4.303 1.00 91.56 105 SER A O 1
ATOM 890 N N . VAL A 1 106 ? 6.857 4.138 6.387 1.00 90.94 106 VAL A N 1
ATOM 891 C CA . VAL A 1 106 ? 7.628 5.320 5.974 1.00 90.94 106 VAL A CA 1
ATOM 892 C C . VAL A 1 106 ? 8.951 4.911 5.336 1.00 90.94 106 VAL A C 1
ATOM 894 O O . VAL A 1 106 ? 9.301 5.447 4.288 1.00 90.94 106 VAL A O 1
ATOM 897 N N . LEU A 1 107 ? 9.667 3.941 5.915 1.00 91.19 107 LEU A N 1
ATOM 898 C CA . LEU A 1 107 ? 10.900 3.421 5.320 1.00 91.19 107 LEU A CA 1
ATOM 899 C C . LEU A 1 107 ? 10.644 2.781 3.955 1.00 91.19 107 LEU A C 1
ATOM 901 O O . LEU A 1 107 ? 11.427 3.004 3.039 1.00 91.19 107 LEU A O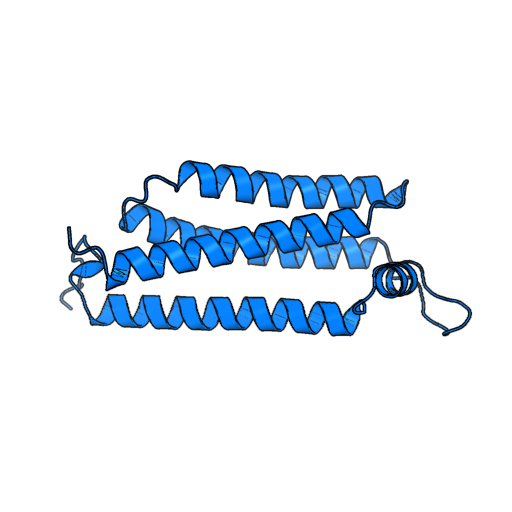 1
ATOM 905 N N . SER A 1 108 ? 9.545 2.043 3.794 1.00 89.88 108 SER A N 1
ATOM 906 C CA . SER A 1 108 ? 9.169 1.433 2.516 1.00 89.88 108 SER A CA 1
ATOM 907 C C . SER A 1 108 ? 8.915 2.482 1.432 1.00 89.88 108 SER A C 1
ATOM 909 O O . SER A 1 108 ? 9.407 2.332 0.316 1.00 89.88 108 SER A O 1
ATOM 911 N N . LEU A 1 109 ? 8.199 3.564 1.763 1.00 88.44 109 LEU A N 1
ATOM 912 C CA . LEU A 1 109 ? 7.969 4.674 0.832 1.00 88.44 109 LEU A CA 1
ATOM 913 C C . LEU A 1 109 ? 9.260 5.440 0.535 1.00 88.44 109 LEU A C 1
ATOM 915 O O . LEU A 1 109 ? 9.551 5.717 -0.617 1.00 88.44 109 LEU A O 1
ATOM 919 N N . LEU A 1 110 ? 10.082 5.762 1.535 1.00 89.69 110 LEU A N 1
ATOM 920 C CA . LEU A 1 110 ? 11.365 6.432 1.281 1.00 89.69 110 LEU A CA 1
ATOM 921 C C . LEU A 1 110 ? 12.284 5.578 0.403 1.00 89.69 110 LEU A C 1
ATOM 923 O O . LEU A 1 110 ? 12.950 6.099 -0.490 1.00 89.69 110 LEU A O 1
ATOM 927 N N . CYS A 1 111 ? 12.288 4.264 0.630 1.00 90.12 111 CYS A N 1
ATOM 928 C CA . CYS A 1 111 ? 13.042 3.321 -0.177 1.00 90.12 111 CYS A CA 1
ATOM 929 C C . CYS A 1 111 ? 12.577 3.345 -1.639 1.00 90.12 111 CYS A C 1
ATOM 931 O O . CYS A 1 111 ? 13.431 3.395 -2.516 1.00 90.12 111 CYS A O 1
ATOM 933 N N . SER A 1 112 ? 11.270 3.422 -1.924 1.00 87.12 112 SER A N 1
ATOM 934 C CA . SER A 1 112 ? 10.786 3.493 -3.312 1.00 87.12 112 SER A CA 1
ATOM 935 C C . SER A 1 112 ? 11.297 4.735 -4.054 1.00 87.12 112 SER A C 1
ATOM 937 O O . SER A 1 112 ? 11.739 4.621 -5.194 1.00 87.12 112 SER A O 1
ATOM 939 N N . TYR A 1 113 ? 11.348 5.902 -3.402 1.00 86.81 113 TYR A N 1
ATOM 940 C CA . TYR A 1 113 ? 11.917 7.117 -4.004 1.00 86.81 113 TYR A CA 1
ATOM 941 C C . TYR A 1 113 ? 13.430 7.022 -4.229 1.00 86.81 113 TYR A C 1
ATOM 943 O O . TYR A 1 113 ? 13.927 7.450 -5.270 1.00 86.81 113 TYR A O 1
ATOM 951 N N . ILE A 1 114 ? 14.174 6.446 -3.279 1.00 88.50 114 ILE A N 1
ATOM 952 C CA . ILE A 1 114 ? 15.622 6.237 -3.431 1.00 88.50 114 ILE A CA 1
ATOM 953 C C . ILE A 1 114 ? 15.900 5.266 -4.583 1.00 88.50 114 ILE A C 1
ATOM 955 O O . ILE A 1 114 ? 16.781 5.516 -5.404 1.00 88.50 114 ILE A O 1
ATOM 959 N N . LEU A 1 115 ? 15.136 4.177 -4.670 1.00 88.12 115 LEU A N 1
ATOM 960 C CA . LEU A 1 115 ? 15.290 3.167 -5.713 1.00 88.12 115 LEU A CA 1
ATOM 961 C C . LEU A 1 115 ? 14.904 3.701 -7.091 1.00 88.12 115 LEU A C 1
ATOM 963 O O . LEU A 1 115 ? 15.579 3.366 -8.056 1.00 88.12 115 LEU A O 1
ATOM 967 N N . LEU A 1 116 ? 13.902 4.579 -7.182 1.00 84.75 116 LEU A N 1
ATOM 968 C CA . LEU A 1 116 ? 13.576 5.2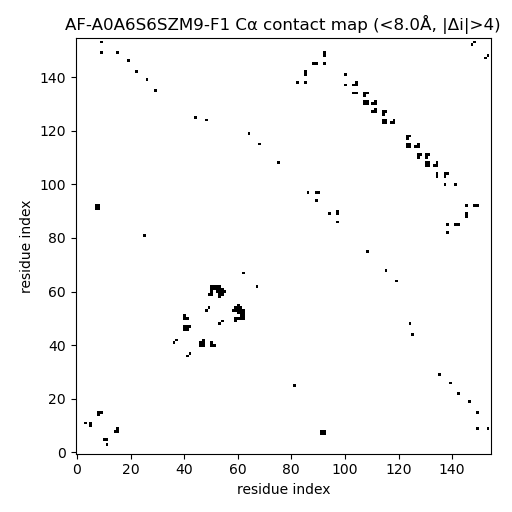93 -8.419 1.00 84.75 116 LEU A CA 1
ATOM 969 C C . LEU A 1 116 ? 14.722 6.199 -8.880 1.00 84.75 116 LEU A C 1
ATOM 971 O O . LEU A 1 116 ? 15.017 6.294 -10.067 1.00 84.75 116 LEU A O 1
ATOM 975 N N . LEU A 1 117 ? 15.385 6.881 -7.946 1.00 85.12 117 LEU A N 1
ATOM 976 C CA . LEU A 1 117 ? 16.522 7.726 -8.292 1.00 85.12 117 LEU A CA 1
ATOM 977 C C . LEU A 1 117 ? 17.712 6.876 -8.757 1.00 85.12 117 LEU A C 1
ATOM 979 O O . LEU A 1 117 ? 18.351 7.200 -9.755 1.00 85.12 117 LEU A O 1
ATOM 983 N N . LEU A 1 118 ? 17.969 5.751 -8.085 1.00 86.19 118 LEU A N 1
ATOM 984 C CA . LEU A 1 118 ? 19.022 4.805 -8.462 1.00 86.19 118 LEU A CA 1
ATOM 985 C C . LEU A 1 118 ? 18.726 4.074 -9.774 1.00 86.19 118 LEU A C 1
ATOM 987 O O . LEU A 1 118 ? 19.664 3.744 -10.499 1.00 86.19 118 LEU A O 1
ATOM 991 N N . SER A 1 119 ? 17.452 3.857 -10.113 1.00 81.19 119 SER A N 1
ATOM 992 C CA . SER A 1 119 ? 17.061 3.167 -11.344 1.00 81.19 119 SER A CA 1
ATOM 993 C C . SER A 1 119 ? 17.400 3.954 -12.613 1.00 81.19 119 SER A C 1
ATOM 995 O O . SER A 1 119 ? 17.384 3.393 -13.704 1.00 81.19 119 SER A O 1
ATOM 997 N N . THR A 1 120 ? 17.760 5.238 -12.488 1.00 77.62 120 THR A N 1
ATOM 998 C CA . THR A 1 120 ? 18.295 6.039 -13.602 1.00 77.62 120 THR A CA 1
ATOM 999 C C . THR A 1 120 ? 19.720 5.649 -14.002 1.00 77.62 120 THR A C 1
ATOM 1001 O O . THR A 1 120 ? 20.163 5.989 -15.098 1.00 77.62 120 THR A O 1
ATOM 1004 N N . HIS A 1 121 ? 20.466 4.984 -13.116 1.00 79.00 121 HIS A N 1
ATOM 1005 C CA . HIS A 1 121 ? 21.885 4.661 -13.315 1.00 79.00 121 HIS A CA 1
ATOM 1006 C C . HIS A 1 121 ? 22.192 3.166 -13.181 1.00 79.00 121 HIS A C 1
ATOM 1008 O O . HIS A 1 121 ? 23.239 2.720 -13.643 1.00 79.00 121 HIS A O 1
ATOM 1014 N N . TYR A 1 122 ? 21.301 2.398 -12.556 1.00 79.31 122 TYR A N 1
ATOM 1015 C CA . TYR A 1 122 ? 21.509 0.993 -12.220 1.00 79.31 122 TYR A CA 1
ATOM 1016 C C . TYR A 1 122 ? 20.230 0.170 -12.445 1.00 79.31 122 TYR A C 1
ATOM 1018 O O . TYR A 1 122 ? 19.116 0.690 -12.376 1.00 79.31 122 TYR A O 1
ATOM 1026 N N . ASP A 1 123 ? 20.380 -1.143 -12.616 1.00 73.75 123 ASP A N 1
ATOM 1027 C CA . ASP A 1 123 ? 19.287 -2.095 -12.878 1.00 73.75 123 ASP A CA 1
ATOM 1028 C C . ASP A 1 123 ? 18.553 -2.474 -11.580 1.00 73.75 123 ASP A C 1
ATOM 1030 O O . ASP A 1 123 ? 18.527 -3.622 -11.142 1.00 73.75 123 ASP A O 1
ATOM 1034 N N . VAL A 1 124 ? 17.981 -1.469 -10.913 1.00 78.62 124 VAL A N 1
ATOM 1035 C CA . VAL A 1 124 ? 17.404 -1.590 -9.560 1.00 78.62 124 VAL A CA 1
ATOM 1036 C C . VAL A 1 124 ? 15.866 -1.611 -9.588 1.00 78.62 124 VAL A C 1
ATOM 1038 O O . VAL A 1 124 ? 15.211 -1.606 -8.546 1.00 78.62 124 VAL A O 1
ATOM 1041 N N . PHE A 1 125 ? 15.262 -1.682 -10.778 1.00 73.56 125 PHE A N 1
ATOM 1042 C CA . PHE A 1 125 ? 13.805 -1.651 -10.970 1.00 73.56 125 PHE A CA 1
ATOM 1043 C C . PHE A 1 125 ? 13.061 -2.779 -10.243 1.00 73.56 125 PHE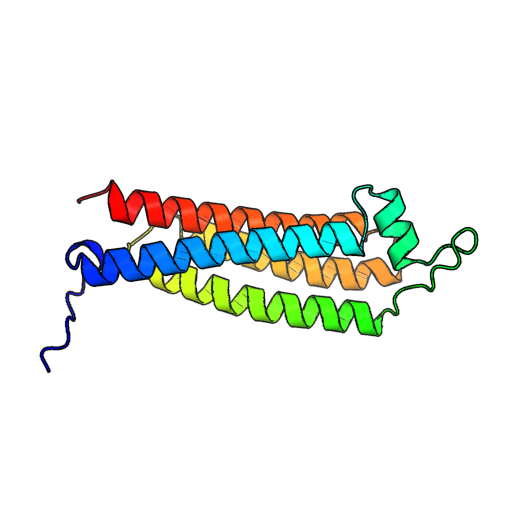 A C 1
ATOM 1045 O O . PHE A 1 125 ? 11.972 -2.559 -9.714 1.00 73.56 125 PHE A O 1
ATOM 1052 N N . VAL A 1 126 ? 13.670 -3.958 -10.116 1.00 72.25 126 VAL A N 1
ATOM 1053 C CA . VAL A 1 126 ? 13.090 -5.078 -9.353 1.00 72.25 126 VAL A CA 1
ATOM 1054 C C . VAL A 1 126 ? 12.854 -4.689 -7.893 1.00 72.25 126 VAL A C 1
ATOM 1056 O O . VAL A 1 126 ? 11.811 -4.988 -7.308 1.00 72.25 126 VAL A O 1
ATOM 1059 N N . TYR A 1 127 ? 13.797 -3.959 -7.300 1.00 79.38 127 TYR A N 1
ATOM 1060 C CA . TYR A 1 127 ? 13.687 -3.524 -5.914 1.00 79.38 127 TYR A CA 1
ATOM 1061 C C . TYR A 1 127 ? 12.659 -2.403 -5.752 1.00 79.38 127 TYR A C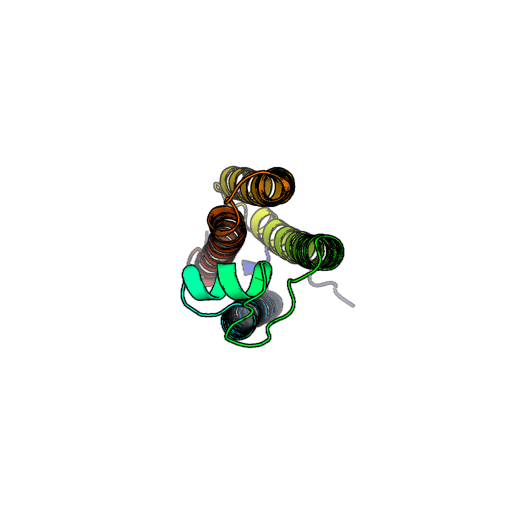 1
ATOM 1063 O O . TYR A 1 127 ? 12.019 -2.326 -4.704 1.00 79.38 127 TYR A O 1
ATOM 1071 N N . LEU A 1 128 ? 12.457 -1.560 -6.773 1.00 80.25 128 LEU A N 1
ATOM 1072 C CA . LEU A 1 128 ? 11.392 -0.555 -6.775 1.00 80.25 128 LEU A CA 1
ATOM 1073 C C . LEU A 1 128 ? 10.026 -1.236 -6.601 1.00 80.25 128 LEU A C 1
ATOM 1075 O O . LEU A 1 128 ? 9.278 -0.893 -5.682 1.00 80.25 128 LEU A O 1
ATOM 1079 N N . VAL A 1 129 ? 9.738 -2.252 -7.419 1.00 79.00 129 VAL A N 1
ATOM 1080 C CA . VAL A 1 129 ? 8.506 -3.047 -7.303 1.00 79.00 129 VAL A CA 1
ATOM 1081 C C . VAL A 1 129 ? 8.439 -3.738 -5.942 1.00 79.00 129 VAL A C 1
ATOM 1083 O O . VAL A 1 129 ? 7.414 -3.657 -5.264 1.00 79.00 129 VAL A O 1
ATOM 1086 N N . GLY A 1 130 ? 9.547 -4.326 -5.484 1.00 81.19 130 GLY A N 1
ATOM 1087 C CA . GLY A 1 130 ? 9.641 -4.945 -4.161 1.00 81.19 130 GLY A CA 1
ATOM 1088 C C . GLY A 1 130 ? 9.286 -3.992 -3.014 1.00 81.19 130 GLY A C 1
ATOM 1089 O O . GLY A 1 130 ? 8.540 -4.369 -2.112 1.00 81.19 130 GLY A O 1
ATOM 1090 N N . SER A 1 131 ? 9.747 -2.739 -3.063 1.00 84.75 131 SER A N 1
ATOM 1091 C CA . SER A 1 131 ? 9.442 -1.721 -2.046 1.00 84.75 131 SER A CA 1
ATOM 1092 C C . SER A 1 131 ? 7.960 -1.328 -2.027 1.00 84.75 131 SER A C 1
ATOM 1094 O O . SER A 1 131 ? 7.376 -1.133 -0.960 1.00 84.75 131 SER A O 1
ATOM 1096 N N . TYR A 1 132 ? 7.314 -1.279 -3.193 1.00 84.19 132 TYR A N 1
ATOM 1097 C CA . TYR A 1 132 ? 5.877 -1.037 -3.298 1.00 84.19 132 TYR A CA 1
ATOM 1098 C C . TYR A 1 132 ? 5.064 -2.239 -2.784 1.00 84.19 132 TYR A C 1
ATOM 1100 O O . TYR A 1 132 ? 4.098 -2.067 -2.037 1.00 84.19 132 TYR A O 1
ATOM 1108 N N . VAL A 1 133 ? 5.469 -3.467 -3.121 1.00 86.12 133 VAL A N 1
ATOM 1109 C CA . VAL A 1 133 ? 4.835 -4.694 -2.610 1.00 86.12 133 VAL A CA 1
ATOM 1110 C C . VAL A 1 133 ? 4.952 -4.770 -1.090 1.00 86.12 133 VAL A C 1
ATOM 1112 O O . VAL A 1 133 ? 3.957 -5.021 -0.408 1.00 86.12 133 VAL A O 1
ATOM 1115 N N . LEU A 1 134 ? 6.136 -4.479 -0.546 1.00 88.75 134 LEU A N 1
ATOM 1116 C CA . LEU A 1 134 ? 6.378 -4.461 0.894 1.00 88.75 134 LEU A CA 1
ATOM 1117 C C . LEU A 1 134 ? 5.444 -3.476 1.603 1.00 88.75 134 LEU A C 1
ATOM 1119 O O . LEU A 1 134 ? 4.827 -3.838 2.606 1.00 88.75 134 LEU A O 1
ATOM 1123 N N . PHE A 1 135 ? 5.268 -2.272 1.054 1.00 90.88 135 PHE A N 1
ATOM 1124 C CA . PHE A 1 135 ? 4.340 -1.287 1.606 1.00 90.88 135 PHE A CA 1
ATOM 1125 C C . PHE A 1 135 ? 2.902 -1.824 1.670 1.00 90.88 135 PHE A C 1
ATOM 1127 O O . PHE A 1 135 ? 2.253 -1.748 2.714 1.00 90.88 135 PHE A O 1
ATOM 1134 N N . ASN A 1 136 ? 2.409 -2.431 0.589 1.00 91.12 136 ASN A N 1
ATOM 1135 C CA . ASN A 1 136 ? 1.053 -2.983 0.556 1.00 91.12 136 ASN A CA 1
ATOM 1136 C C . ASN A 1 136 ? 0.868 -4.169 1.511 1.00 91.12 136 ASN A C 1
ATOM 1138 O O . ASN A 1 136 ? -0.169 -4.261 2.169 1.00 91.12 136 ASN A O 1
ATOM 1142 N N . ILE A 1 137 ? 1.878 -5.030 1.672 1.00 92.00 137 ILE A N 1
ATOM 1143 C CA . ILE A 1 137 ? 1.855 -6.115 2.666 1.00 92.00 137 ILE A CA 1
ATOM 1144 C C . ILE A 1 137 ? 1.710 -5.547 4.079 1.00 92.00 137 ILE A C 1
ATOM 1146 O O . ILE A 1 137 ? 0.889 -6.033 4.862 1.00 92.00 137 ILE A O 1
ATOM 1150 N N . VAL A 1 138 ? 2.471 -4.500 4.408 1.00 92.56 138 VAL A N 1
ATOM 1151 C CA . VAL A 1 138 ? 2.389 -3.840 5.719 1.00 92.56 138 VAL A CA 1
ATOM 1152 C C . VAL A 1 138 ? 0.983 -3.306 5.946 1.00 92.56 138 VAL A C 1
ATOM 1154 O O . VAL A 1 138 ? 0.399 -3.551 6.998 1.00 92.56 138 VAL A O 1
ATOM 1157 N N . ILE A 1 139 ? 0.402 -2.652 4.946 1.00 93.44 139 ILE A N 1
ATOM 1158 C CA . ILE A 1 139 ? -0.949 -2.090 4.995 1.00 93.44 139 ILE A CA 1
ATOM 1159 C C . ILE A 1 139 ? -2.000 -3.180 5.222 1.00 93.44 139 ILE A C 1
ATOM 1161 O O . ILE A 1 139 ? -2.806 -3.057 6.146 1.00 93.44 139 ILE A O 1
ATOM 1165 N N . ILE A 1 140 ? -1.946 -4.278 4.464 1.00 94.44 140 ILE A N 1
ATOM 1166 C CA . ILE A 1 140 ? -2.830 -5.440 4.638 1.00 94.44 140 ILE A CA 1
ATOM 1167 C C . ILE A 1 140 ? -2.685 -6.023 6.049 1.00 94.44 140 ILE A C 1
ATOM 1169 O O . ILE A 1 140 ? -3.685 -6.310 6.710 1.00 94.44 140 ILE A O 1
ATOM 1173 N N . PHE A 1 141 ? -1.458 -6.129 6.560 1.00 93.62 141 PHE A N 1
ATOM 1174 C CA . PHE A 1 141 ? -1.207 -6.554 7.935 1.00 93.62 141 PHE A CA 1
ATOM 1175 C C . PHE A 1 141 ? -1.841 -5.599 8.964 1.00 93.62 141 PHE A C 1
ATOM 1177 O O . PHE A 1 141 ? -2.455 -6.046 9.937 1.00 93.62 141 PHE A O 1
ATOM 1184 N N . GLY A 1 142 ? -1.775 -4.285 8.738 1.00 92.75 142 GLY A N 1
ATOM 1185 C CA . GLY A 1 142 ? -2.459 -3.282 9.560 1.00 92.75 142 GLY A CA 1
ATOM 1186 C C . GLY A 1 142 ? -3.980 -3.446 9.558 1.00 92.75 142 GLY A C 1
ATOM 1187 O O . GLY A 1 142 ? -4.604 -3.427 10.623 1.00 92.75 142 GLY A O 1
ATOM 1188 N N . ILE A 1 143 ? -4.572 -3.677 8.384 1.00 94.44 143 ILE A N 1
ATOM 1189 C CA . ILE A 1 143 ? -6.008 -3.952 8.226 1.00 94.44 143 ILE A CA 1
ATOM 1190 C C . ILE A 1 143 ? -6.399 -5.212 9.001 1.00 94.44 143 ILE A C 1
ATOM 1192 O O . ILE A 1 143 ? -7.365 -5.189 9.767 1.00 94.44 143 ILE A O 1
ATOM 1196 N N . PHE A 1 144 ? -5.623 -6.288 8.863 1.00 93.50 144 PHE A N 1
ATOM 1197 C CA . PHE A 1 144 ? -5.838 -7.5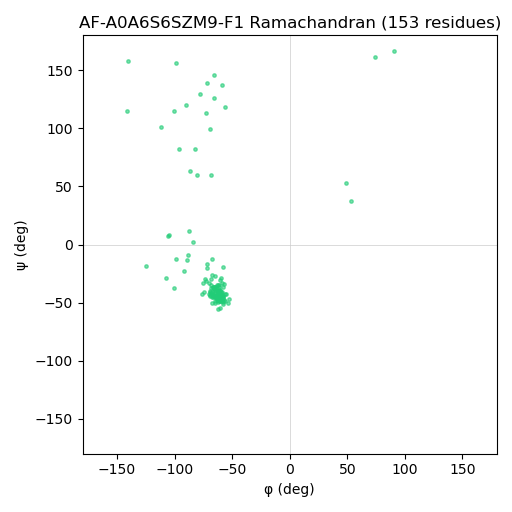30 9.598 1.00 93.50 144 PHE A CA 1
ATOM 1198 C C . PHE A 1 144 ? -5.804 -7.300 11.116 1.00 93.50 144 PHE A C 1
ATOM 1200 O O . PHE A 1 144 ? -6.716 -7.718 11.831 1.00 93.50 144 PHE A O 1
ATOM 1207 N N . MET A 1 145 ? -4.817 -6.556 11.623 1.00 92.25 145 MET A N 1
ATOM 1208 C CA . MET A 1 145 ? -4.752 -6.214 13.047 1.00 92.25 145 MET A CA 1
ATOM 1209 C C . MET A 1 145 ? -5.961 -5.401 13.522 1.00 92.25 145 MET A C 1
ATOM 1211 O O . MET A 1 145 ? -6.458 -5.632 14.629 1.00 92.25 145 MET A O 1
ATOM 1215 N N . ILE A 1 146 ? -6.439 -4.449 12.711 1.00 92.50 146 ILE A N 1
ATOM 1216 C CA . ILE A 1 146 ? -7.650 -3.684 13.021 1.00 92.50 146 ILE A CA 1
ATOM 1217 C C . ILE A 1 146 ? -8.855 -4.621 13.096 1.00 92.50 146 ILE A C 1
ATOM 1219 O O . ILE A 1 146 ? -9.575 -4.582 14.091 1.00 92.50 146 ILE A O 1
ATOM 1223 N N . MET A 1 147 ? -9.051 -5.478 12.092 1.00 92.06 147 MET A N 1
ATOM 1224 C CA . MET A 1 147 ? -10.136 -6.463 12.044 1.00 92.06 147 MET A CA 1
ATOM 1225 C C . MET A 1 147 ? -10.151 -7.344 13.294 1.00 92.06 147 MET A C 1
ATOM 1227 O O . MET A 1 147 ? -11.179 -7.441 13.971 1.00 92.06 147 MET A O 1
ATOM 1231 N N . VAL A 1 148 ? -8.994 -7.909 13.656 1.00 90.56 148 VAL A N 1
ATOM 1232 C CA . VAL A 1 148 ? -8.851 -8.756 14.847 1.00 90.56 148 VAL A CA 1
ATOM 1233 C C . VAL A 1 148 ? -9.235 -7.988 16.111 1.00 90.56 148 VAL A C 1
ATOM 1235 O O . VAL A 1 148 ? -10.034 -8.461 16.920 1.00 90.56 148 VAL A O 1
ATOM 1238 N N . LYS A 1 149 ? -8.726 -6.765 16.280 1.00 89.31 149 LYS A N 1
ATOM 1239 C CA . LYS A 1 149 ? -9.031 -5.956 17.466 1.00 89.31 149 LYS A CA 1
ATOM 1240 C C . LYS A 1 149 ? -10.481 -5.510 17.558 1.00 89.31 149 LYS A C 1
ATOM 1242 O O . LYS A 1 149 ? -11.029 -5.427 18.652 1.00 89.31 149 LYS A O 1
ATOM 1247 N N . LEU A 1 150 ? -11.080 -5.189 16.423 1.00 88.50 150 LEU A N 1
ATOM 1248 C CA . LEU A 1 150 ? -12.421 -4.637 16.331 1.00 88.50 150 LEU A CA 1
ATOM 1249 C C . LEU A 1 150 ? -13.489 -5.718 16.575 1.00 88.50 150 LEU A C 1
ATOM 1251 O O . LEU A 1 150 ? -14.527 -5.427 17.175 1.00 88.50 150 LEU A O 1
ATOM 1255 N N . TRP A 1 151 ? -13.229 -6.968 16.174 1.00 86.19 151 TRP A N 1
ATOM 1256 C CA . TRP A 1 151 ? -14.172 -8.081 16.328 1.00 86.19 151 TRP A CA 1
ATOM 1257 C C . TRP A 1 151 ? -13.892 -9.012 17.513 1.00 86.19 151 TRP A C 1
ATOM 1259 O O . TRP A 1 151 ? -14.854 -9.417 18.166 1.00 86.19 151 TRP A O 1
ATOM 1269 N N . PHE A 1 152 ? -12.628 -9.307 17.832 1.00 81.44 152 PHE A N 1
ATOM 1270 C CA . PHE A 1 152 ? -12.273 -10.370 18.784 1.00 81.44 152 PHE A CA 1
ATOM 1271 C C . PHE A 1 152 ? -11.759 -9.863 20.140 1.00 81.44 152 PHE A C 1
ATOM 1273 O O . PHE A 1 152 ? -11.971 -10.522 21.154 1.00 81.44 152 PHE A O 1
ATOM 1280 N N . LEU A 1 153 ? -11.133 -8.681 20.211 1.00 72.62 153 LEU A N 1
ATOM 1281 C CA . LEU A 1 153 ? -10.590 -8.139 21.468 1.00 72.62 153 LEU A CA 1
ATOM 1282 C C . LEU A 1 153 ? -11.571 -7.159 22.137 1.00 72.62 153 LEU A C 1
ATOM 1284 O O . LEU A 1 153 ? -11.444 -5.934 22.038 1.00 72.62 153 LEU A O 1
ATOM 1288 N N . ARG A 1 154 ? -12.548 -7.718 22.865 1.00 59.47 154 ARG A N 1
ATOM 1289 C CA . ARG A 1 154 ? -13.381 -6.980 23.832 1.00 59.47 154 ARG A CA 1
ATOM 1290 C C . ARG A 1 154 ? -12.631 -6.849 25.165 1.00 59.47 154 ARG A C 1
ATOM 1292 O O . ARG A 1 154 ? -12.852 -7.648 26.067 1.00 59.47 154 ARG A O 1
ATOM 1299 N N . VAL A 1 155 ? -11.732 -5.870 25.274 1.00 50.75 155 VAL A N 1
ATOM 1300 C CA . VAL A 1 155 ? -11.130 -5.454 26.560 1.00 50.75 155 VAL A CA 1
ATOM 1301 C C . VAL A 1 155 ? -11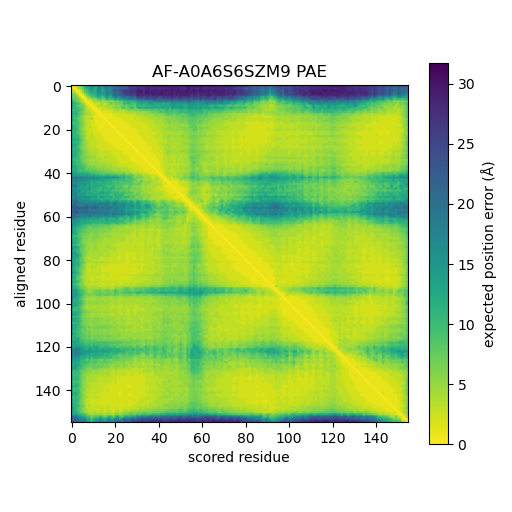.237 -3.949 26.726 1.00 50.75 155 VAL A C 1
ATOM 1303 O O . VAL A 1 155 ? -10.730 -3.220 25.837 1.00 50.75 155 VAL A O 1
#

InterPro domains:
  IPR059949 Aq_1264, transmembrane helical domain [PF27139] (42-153)

Radius of gyration: 19.0 Å; Cα contacts (8 Å, |Δi|>4): 100; chains: 1; bounding box: 51×27×57 Å

Secondary structure (DSSP, 8-state):
------S-GGG-HHHHHHHHHHHHHHHHHHHHHHHHHHHHH-SSHHHHHHHHH-BTTTTBPPPPHHHHHHHHHHHHHHHHHHHHHHHHHHHHTT-TTHHHHHHHHHHHHHHHHHHHHHTTTSS-HHHHHHHHHHHHHHHHHHHHHHHHHHHT---

pLDDT: mean 84.42, std 10.22, range [42.44, 95.75]

Sequence (155 aa):
MKFFISNDIRKNDTLKTVITLFLFCLVFYIGLDFYLKLEYFGFSIDELINTIRGDEEYFLDPVSFKDLVEMIHIHSFFALIYFAMILGIMFRLKTRLILFFIVVSVLSLLCSYILLLLSTHYDVFVYLVGSYVLFNIVIIFGIFMIMVKLWFLRV

Foldseek 3Di:
DPPPPPLQQLVDVVSLVVLLVVLVVVLVVLVVVVVVVCVQQHDDPVSNCCQQCPDPVVRRDHDDLVNVVVVLVVVVVVLVVLLVVLLVLCVSLVDPCSVVLVVLLVVLSVQLVVLSVCVVPDVSVVVNVVSVVSNVVSSVVSSVVSVCSSPPPPD